Protein AF-F7T648-F1 (afdb_monomer_lite)

Sequence (93 aa):
GRAPATTAGANCRAGPARDPAPAATPGAPKPTLRITEIPAENPLAWLDSLKTELARCASLGFFDRPDCAWAARKQYCGPNRGWGAVKECPPQP

Structure (mmCIF, N/CA/C/O backbone):
data_AF-F7T648-F1
#
_entry.id   AF-F7T648-F1
#
loop_
_atom_site.group_PDB
_atom_site.id
_atom_site.type_symbol
_atom_site.label_atom_id
_atom_site.label_alt_id
_atom_site.label_comp_id
_atom_site.label_asym_id
_atom_site.label_entity_id
_atom_site.label_seq_id
_atom_site.pdbx_PDB_ins_code
_atom_site.Cartn_x
_atom_site.Cartn_y
_atom_site.Cartn_z
_atom_site.occupancy
_atom_site.B_iso_or_equiv
_atom_site.auth_seq_id
_atom_site.auth_comp_id
_atom_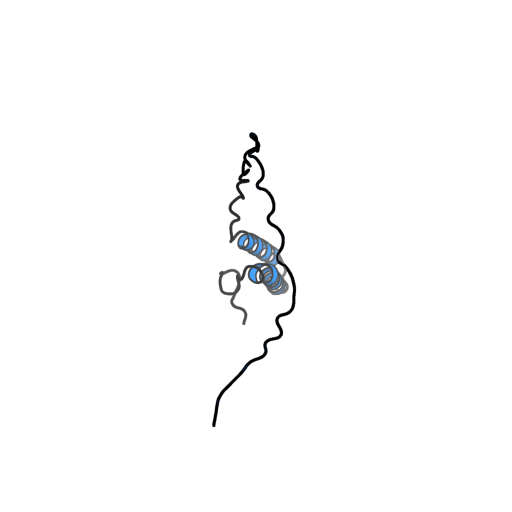site.auth_asym_id
_atom_site.auth_atom_id
_atom_site.pdbx_PDB_model_num
ATOM 1 N N . GLY A 1 1 ? -9.024 -10.795 -80.956 1.00 37.69 1 GLY A N 1
ATOM 2 C CA . GLY A 1 1 ? -7.800 -10.552 -81.742 1.00 37.69 1 GLY A CA 1
ATOM 3 C C . GLY A 1 1 ? -6.815 -9.749 -80.914 1.00 37.69 1 GLY A C 1
ATOM 4 O O . GLY A 1 1 ? -7.269 -8.835 -80.252 1.00 37.69 1 GLY A O 1
ATOM 5 N N . ARG A 1 2 ? -5.527 -10.133 -80.976 1.00 46.56 2 ARG A N 1
ATOM 6 C CA . ARG A 1 2 ? -4.279 -9.416 -80.603 1.00 46.56 2 ARG A CA 1
ATOM 7 C C . ARG A 1 2 ? -4.181 -8.690 -79.239 1.00 46.56 2 ARG A C 1
ATOM 9 O O . ARG A 1 2 ? -4.903 -7.746 -78.965 1.00 46.56 2 ARG A O 1
ATOM 16 N N . ALA A 1 3 ? -3.184 -9.096 -78.450 1.00 45.12 3 ALA A N 1
ATOM 17 C CA . ALA A 1 3 ? -2.583 -8.351 -77.331 1.00 45.12 3 ALA A CA 1
ATOM 18 C C . ALA A 1 3 ? -1.343 -7.543 -77.829 1.00 45.12 3 ALA A C 1
ATOM 20 O O . ALA A 1 3 ? -1.048 -7.616 -79.026 1.00 45.12 3 ALA A O 1
ATOM 21 N N . PRO A 1 4 ? -0.494 -6.950 -76.961 1.00 63.75 4 PRO A N 1
ATOM 22 C CA . PRO A 1 4 ? -0.689 -5.798 -76.055 1.00 63.75 4 PRO A CA 1
ATOM 23 C C . PRO A 1 4 ? 0.423 -4.722 -76.246 1.00 63.75 4 PRO A C 1
ATOM 25 O O . PRO A 1 4 ? 1.410 -4.999 -76.920 1.00 63.75 4 PRO A O 1
ATOM 28 N N . ALA A 1 5 ? 0.345 -3.540 -75.610 1.00 48.12 5 ALA A N 1
ATOM 29 C CA . ALA A 1 5 ? 1.552 -2.777 -75.226 1.00 48.12 5 ALA A CA 1
ATOM 30 C C . ALA A 1 5 ? 1.280 -1.632 -74.230 1.00 48.12 5 ALA A C 1
ATOM 32 O O . ALA A 1 5 ? 0.496 -0.721 -74.470 1.00 48.12 5 ALA A O 1
ATOM 33 N N . THR A 1 6 ? 2.012 -1.716 -73.125 1.00 49.28 6 THR A N 1
ATOM 34 C CA . THR A 1 6 ? 2.330 -0.745 -72.073 1.00 49.28 6 THR A CA 1
ATOM 35 C C . THR A 1 6 ? 2.916 0.582 -72.567 1.00 49.28 6 THR A C 1
ATOM 37 O O . THR A 1 6 ? 3.731 0.605 -73.486 1.00 49.28 6 THR A O 1
ATOM 40 N N . THR A 1 7 ? 2.666 1.670 -71.832 1.00 50.28 7 THR A N 1
ATOM 41 C CA . THR A 1 7 ? 3.626 2.784 -71.737 1.00 50.28 7 THR A CA 1
ATOM 42 C C . THR A 1 7 ? 3.698 3.276 -70.295 1.00 50.28 7 THR A C 1
ATOM 44 O O . THR A 1 7 ? 2.834 4.001 -69.810 1.00 50.28 7 THR A O 1
ATOM 47 N N . ALA A 1 8 ? 4.739 2.818 -69.603 1.00 46.00 8 ALA A N 1
ATOM 48 C CA . ALA A 1 8 ? 5.178 3.334 -68.321 1.00 46.00 8 ALA A CA 1
ATOM 49 C C . ALA A 1 8 ? 5.954 4.639 -68.555 1.00 46.00 8 ALA A C 1
ATOM 51 O O . ALA A 1 8 ? 6.955 4.651 -69.271 1.00 46.00 8 ALA A O 1
ATOM 52 N N . GLY A 1 9 ? 5.493 5.734 -67.951 1.00 46.66 9 GLY A N 1
ATOM 53 C CA . GLY A 1 9 ? 6.256 6.975 -67.847 1.00 46.66 9 GLY A CA 1
ATOM 54 C C . GLY A 1 9 ? 7.341 6.828 -66.783 1.00 46.66 9 GLY A C 1
ATOM 55 O O . GLY A 1 9 ? 7.061 6.933 -65.590 1.00 46.66 9 GLY A O 1
ATOM 56 N N . ALA A 1 10 ? 8.576 6.566 -67.208 1.00 52.94 10 ALA A N 1
ATOM 57 C CA . ALA A 1 10 ? 9.743 6.572 -66.336 1.00 52.94 10 ALA A CA 1
ATOM 58 C C . ALA A 1 10 ? 10.194 8.021 -66.101 1.00 52.94 10 ALA A C 1
ATOM 60 O O . ALA A 1 10 ? 10.761 8.671 -66.978 1.00 52.94 10 ALA A O 1
ATOM 61 N N . ASN A 1 11 ? 9.899 8.523 -64.902 1.00 59.22 11 ASN A N 1
ATOM 62 C CA . ASN A 1 11 ? 10.373 9.805 -64.398 1.00 59.22 11 ASN A CA 1
ATOM 63 C C . ASN A 1 11 ? 11.889 9.773 -64.162 1.00 59.22 11 ASN A C 1
ATOM 65 O O . ASN A 1 11 ? 12.426 8.861 -63.533 1.00 59.22 11 ASN A O 1
ATOM 69 N N . CYS A 1 12 ? 12.559 10.822 -64.623 1.00 50.38 12 CYS A N 1
ATOM 70 C CA . CYS A 1 12 ? 13.957 11.115 -64.353 1.00 50.38 12 CYS A CA 1
ATOM 71 C C . CYS A 1 12 ? 14.217 1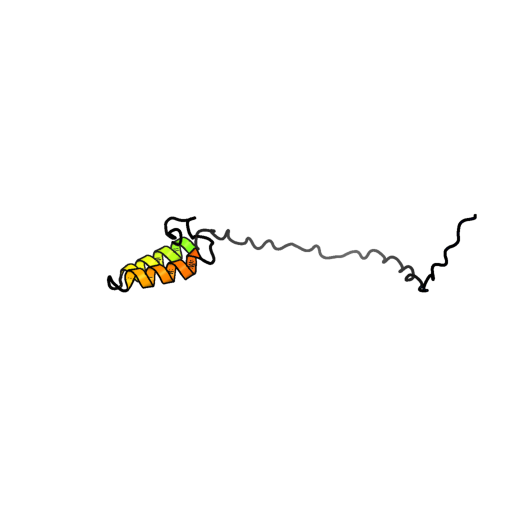1.281 -62.844 1.00 50.38 12 CYS A C 1
ATOM 73 O O . CYS A 1 12 ? 13.562 12.105 -62.205 1.00 50.38 12 CYS A O 1
ATOM 75 N N . ARG A 1 13 ? 15.269 10.645 -62.309 1.00 57.34 13 ARG A N 1
ATOM 76 C CA . ARG A 1 13 ? 16.443 11.372 -61.779 1.00 57.34 13 ARG A CA 1
ATOM 77 C C . ARG A 1 13 ? 17.573 10.441 -61.344 1.00 57.34 13 ARG A C 1
ATOM 79 O O . ARG A 1 13 ? 17.368 9.394 -60.744 1.00 57.34 13 ARG A O 1
ATOM 86 N N . ALA A 1 14 ? 18.762 10.895 -61.719 1.00 52.00 14 ALA A N 1
ATOM 87 C CA . ALA A 1 14 ? 20.074 10.312 -61.528 1.00 52.00 14 ALA A CA 1
ATOM 88 C C . ALA A 1 14 ? 20.374 9.951 -60.066 1.00 52.00 14 ALA A C 1
ATOM 90 O O . ALA A 1 14 ? 20.082 10.726 -59.154 1.00 52.00 14 ALA A O 1
ATOM 91 N N . GLY A 1 15 ? 20.992 8.783 -59.873 1.00 53.56 15 GLY A N 1
ATOM 92 C CA . GLY A 1 15 ? 21.543 8.359 -58.589 1.00 53.56 15 GLY A CA 1
ATOM 93 C C . GLY A 1 15 ? 22.744 9.217 -58.172 1.00 53.56 15 GLY A C 1
ATOM 94 O O . GLY A 1 15 ? 23.413 9.795 -59.035 1.00 53.56 15 GLY A O 1
ATOM 95 N N . PRO A 1 16 ? 23.026 9.325 -56.865 1.00 55.03 16 PRO A N 1
ATOM 96 C CA . PRO A 1 16 ? 24.166 10.087 -56.390 1.00 55.03 16 PRO A CA 1
ATOM 97 C C . PRO A 1 16 ? 25.482 9.404 -56.782 1.00 55.03 16 PRO A C 1
ATOM 99 O O . PRO A 1 16 ? 25.600 8.178 -56.839 1.00 55.03 16 PRO A O 1
ATOM 102 N N . ALA A 1 17 ? 26.449 10.259 -57.102 1.00 56.81 17 ALA A N 1
ATOM 103 C CA . ALA A 1 17 ? 27.813 9.931 -57.462 1.00 56.81 17 ALA A CA 1
ATOM 104 C C . ALA A 1 17 ? 28.535 9.159 -56.345 1.00 56.81 17 ALA A C 1
ATOM 106 O O . ALA A 1 17 ? 28.254 9.336 -55.167 1.00 56.81 17 ALA A O 1
ATOM 107 N N . ARG A 1 18 ? 29.485 8.310 -56.749 1.00 57.53 18 ARG A N 1
ATOM 108 C CA . ARG A 1 18 ? 30.391 7.557 -55.875 1.00 57.53 18 ARG A CA 1
ATOM 109 C C . ARG A 1 18 ? 31.295 8.510 -55.087 1.00 57.53 18 ARG A C 1
ATOM 111 O O . ARG A 1 18 ? 32.125 9.186 -55.692 1.00 57.53 18 ARG A O 1
ATOM 118 N N . ASP A 1 19 ? 31.180 8.505 -53.766 1.00 55.19 19 ASP A N 1
ATOM 119 C CA . ASP A 1 19 ? 32.140 9.141 -52.862 1.00 55.19 19 ASP A CA 1
ATOM 120 C C . ASP A 1 19 ? 33.486 8.377 -52.837 1.00 55.19 19 ASP A C 1
ATOM 122 O O . ASP A 1 19 ? 33.501 7.146 -52.974 1.00 55.19 19 ASP A O 1
ATOM 126 N N . PRO A 1 20 ? 34.635 9.058 -52.658 1.00 54.50 20 PRO A N 1
ATOM 127 C CA . PRO A 1 20 ? 35.929 8.404 -52.494 1.00 54.50 20 PRO A CA 1
ATOM 128 C C . PRO A 1 20 ? 36.100 7.811 -51.085 1.00 54.50 20 PRO A C 1
ATOM 130 O O . PRO A 1 20 ? 35.691 8.396 -50.084 1.00 54.50 20 PRO A O 1
ATOM 133 N N . ALA A 1 21 ? 36.751 6.647 -51.012 1.00 57.75 21 ALA A N 1
ATOM 134 C CA . ALA A 1 21 ? 37.087 5.952 -49.769 1.00 57.75 21 ALA A CA 1
ATOM 135 C C . ALA A 1 21 ? 38.022 6.793 -48.869 1.00 57.75 21 ALA A C 1
ATOM 137 O O . ALA A 1 21 ? 39.019 7.318 -49.375 1.00 57.75 21 ALA A O 1
ATOM 138 N N . PRO A 1 22 ? 37.784 6.891 -47.545 1.00 50.91 22 PRO A N 1
ATOM 139 C CA . PRO A 1 22 ? 38.707 7.579 -46.656 1.00 50.91 22 PRO A CA 1
ATOM 140 C C . PRO A 1 22 ? 39.888 6.679 -46.269 1.00 50.91 22 PRO A C 1
ATOM 142 O O . PRO A 1 22 ? 39.731 5.512 -45.909 1.00 50.91 22 PRO A O 1
ATOM 145 N N . ALA A 1 23 ? 41.084 7.263 -46.332 1.00 56.03 23 ALA A N 1
ATOM 146 C CA . ALA A 1 23 ? 42.337 6.694 -45.858 1.00 56.03 23 ALA A CA 1
ATOM 147 C C . ALA A 1 23 ? 42.308 6.440 -44.338 1.00 56.03 23 ALA A C 1
ATOM 149 O O . ALA A 1 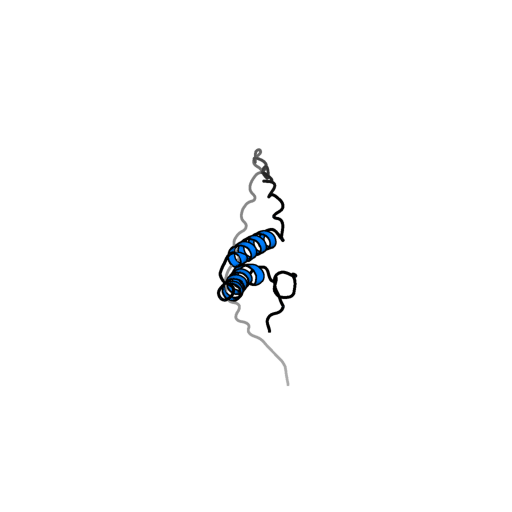23 ? 41.822 7.263 -43.561 1.00 56.03 23 ALA A O 1
ATOM 150 N N . ALA A 1 24 ? 42.860 5.301 -43.916 1.00 51.56 24 ALA A N 1
ATOM 151 C CA . ALA A 1 24 ? 42.937 4.885 -42.520 1.00 51.56 24 ALA A CA 1
ATOM 152 C C . ALA A 1 24 ? 43.817 5.834 -41.686 1.00 51.56 24 ALA A C 1
ATOM 154 O O . ALA A 1 24 ? 45.008 5.990 -41.951 1.00 51.56 24 ALA A O 1
ATOM 155 N N . THR A 1 25 ? 43.235 6.442 -40.650 1.00 57.78 25 THR A N 1
ATOM 156 C CA . THR A 1 25 ? 43.942 7.253 -39.647 1.00 57.78 25 THR A CA 1
ATOM 157 C C . THR A 1 25 ? 44.325 6.369 -38.448 1.00 57.78 25 THR A C 1
ATOM 159 O O . THR A 1 25 ? 43.437 5.758 -37.849 1.00 57.78 25 THR A O 1
ATOM 162 N N . PRO A 1 26 ? 45.607 6.273 -38.049 1.00 56.56 26 PRO A N 1
ATOM 163 C CA . PRO A 1 26 ? 45.993 5.583 -36.820 1.00 56.56 26 PRO A CA 1
ATOM 164 C C . PRO A 1 26 ? 45.709 6.470 -35.601 1.00 56.56 26 PRO A C 1
ATOM 166 O O . PRO A 1 26 ? 46.329 7.518 -35.445 1.00 56.56 26 PRO A O 1
ATOM 169 N N . GLY A 1 27 ? 44.795 6.038 -34.726 1.00 60.59 27 GLY A N 1
ATOM 170 C CA . GLY A 1 27 ? 44.608 6.651 -33.403 1.00 60.59 27 GLY A CA 1
ATOM 171 C C . GLY A 1 27 ? 43.172 7.032 -33.048 1.00 60.59 27 GLY A C 1
ATOM 172 O O . GLY A 1 27 ? 42.923 8.164 -32.650 1.00 60.59 27 GLY A O 1
ATOM 173 N N . ALA A 1 28 ? 42.218 6.106 -33.154 1.00 62.62 28 ALA A N 1
ATOM 174 C CA . ALA A 1 28 ? 40.911 6.296 -32.526 1.00 62.62 28 ALA A CA 1
ATOM 175 C C . ALA A 1 28 ? 40.976 5.842 -31.050 1.00 62.62 28 ALA A C 1
ATOM 177 O O . ALA A 1 28 ? 41.353 4.691 -30.793 1.00 62.62 28 ALA A O 1
ATOM 178 N N . PRO A 1 29 ? 40.622 6.690 -30.064 1.00 64.81 29 PRO A N 1
ATOM 179 C CA . PRO A 1 29 ? 40.511 6.258 -28.676 1.00 64.81 29 PRO A CA 1
ATOM 180 C C . PRO A 1 29 ? 39.371 5.241 -28.549 1.00 64.81 29 PRO A C 1
ATOM 182 O O . PRO A 1 29 ? 38.234 5.499 -28.942 1.00 64.81 29 PRO A O 1
ATOM 185 N N . LYS A 1 30 ? 39.689 4.056 -28.017 1.00 64.19 30 LYS A N 1
ATOM 186 C CA . LYS A 1 30 ? 38.716 2.985 -27.772 1.00 64.19 30 LYS A CA 1
ATOM 187 C C . LYS A 1 30 ? 37.671 3.495 -26.765 1.00 64.19 30 LYS A C 1
ATOM 189 O O . LYS A 1 30 ? 38.071 3.953 -25.693 1.00 64.19 30 LYS A O 1
ATOM 194 N N . PRO A 1 31 ? 36.361 3.410 -27.054 1.00 64.25 31 PRO A N 1
ATOM 195 C CA . PRO A 1 31 ? 35.340 3.762 -26.079 1.00 64.25 31 PRO A CA 1
ATOM 196 C C . PRO A 1 31 ? 35.401 2.770 -24.909 1.00 64.25 31 PRO A C 1
ATOM 198 O O . PRO A 1 31 ? 34.970 1.624 -25.019 1.00 64.25 31 PRO A O 1
ATOM 201 N N . THR A 1 32 ? 35.968 3.202 -23.781 1.00 65.88 32 THR A N 1
ATOM 202 C CA . THR A 1 32 ? 35.838 2.499 -22.501 1.00 65.88 32 THR A CA 1
ATOM 203 C C . THR A 1 32 ? 34.407 2.699 -22.032 1.00 65.88 32 THR A C 1
ATOM 205 O O . THR A 1 32 ? 34.066 3.735 -21.459 1.00 65.88 32 THR A O 1
ATOM 208 N N . LEU A 1 33 ? 33.565 1.708 -22.319 1.00 69.81 33 LEU A N 1
ATOM 209 C CA . LEU A 1 33 ? 32.243 1.552 -21.733 1.00 69.81 33 LEU A CA 1
ATOM 210 C C . LEU A 1 33 ? 32.413 1.540 -20.205 1.00 69.81 33 LEU A C 1
ATOM 212 O O . LEU A 1 33 ? 32.824 0.539 -19.619 1.00 69.81 33 LEU A O 1
ATOM 216 N N . ARG A 1 34 ? 32.169 2.681 -19.556 1.00 66.38 34 ARG A N 1
ATOM 217 C CA . ARG A 1 34 ? 32.066 2.765 -18.099 1.00 66.38 34 ARG A CA 1
ATOM 218 C C . ARG A 1 34 ? 30.748 2.095 -17.740 1.00 66.38 34 ARG A C 1
ATOM 220 O O . ARG A 1 34 ? 29.697 2.720 -17.828 1.00 66.38 34 ARG A O 1
ATOM 227 N N . ILE A 1 35 ? 30.808 0.806 -17.419 1.00 63.62 35 ILE A N 1
ATOM 228 C CA . ILE A 1 35 ? 29.669 0.101 -16.848 1.00 63.62 35 ILE A CA 1
ATOM 229 C C . ILE A 1 35 ? 29.447 0.715 -15.458 1.00 63.62 35 ILE A C 1
ATOM 231 O O . ILE A 1 35 ? 30.192 0.475 -14.512 1.00 63.62 35 ILE A O 1
ATOM 235 N N . THR A 1 36 ? 28.503 1.643 -15.359 1.00 64.94 36 THR A N 1
ATOM 236 C CA . THR A 1 36 ? 27.956 2.025 -14.062 1.00 64.94 36 THR A CA 1
ATOM 237 C C . THR A 1 36 ? 27.050 0.871 -13.675 1.00 64.94 36 THR A C 1
ATOM 239 O O . THR A 1 36 ? 26.012 0.670 -14.300 1.00 64.94 36 THR A O 1
ATOM 242 N N . GLU A 1 37 ? 27.502 0.055 -12.725 1.00 63.31 37 GLU A N 1
ATOM 243 C CA . GLU A 1 37 ? 26.700 -0.991 -12.096 1.00 63.31 37 GLU A CA 1
ATOM 244 C C . GLU A 1 37 ? 25.423 -0.336 -11.558 1.00 63.31 37 GLU A C 1
ATOM 246 O O . GLU A 1 37 ? 25.462 0.429 -10.594 1.00 63.31 37 GLU A O 1
ATOM 251 N N . ILE A 1 38 ? 24.304 -0.540 -12.256 1.00 62.62 38 ILE A N 1
ATOM 252 C CA . ILE A 1 38 ? 23.002 -0.081 -11.787 1.00 62.62 38 ILE A CA 1
ATOM 253 C C . ILE A 1 38 ? 22.643 -1.018 -10.631 1.00 62.62 38 ILE A C 1
ATOM 255 O O . ILE A 1 38 ? 22.546 -2.227 -10.870 1.00 62.62 38 ILE A O 1
ATOM 259 N N . PRO A 1 39 ? 22.500 -0.521 -9.387 1.00 61.16 39 PRO A N 1
ATOM 260 C CA . PRO A 1 39 ? 22.107 -1.369 -8.273 1.00 61.16 39 PRO A CA 1
ATOM 261 C C . PRO A 1 39 ? 20.800 -2.059 -8.648 1.00 61.16 39 PRO A C 1
ATOM 263 O O . PRO A 1 39 ? 19.872 -1.398 -9.107 1.00 61.16 39 PRO A O 1
ATOM 266 N N . ALA A 1 40 ? 20.758 -3.385 -8.506 1.00 62.72 40 ALA A N 1
ATOM 267 C CA . ALA A 1 40 ? 19.587 -4.179 -8.842 1.00 62.72 40 ALA A CA 1
ATOM 268 C C . ALA A 1 40 ? 18.377 -3.641 -8.067 1.00 62.72 40 ALA A C 1
ATOM 270 O O . ALA A 1 40 ? 18.244 -3.846 -6.859 1.00 62.72 40 ALA A O 1
ATOM 271 N N . GLU A 1 41 ? 17.527 -2.890 -8.760 1.00 67.69 41 GLU A N 1
ATOM 272 C CA . GLU A 1 41 ? 16.341 -2.281 -8.186 1.00 67.69 41 GLU A CA 1
ATOM 273 C C . GLU A 1 41 ? 15.414 -3.417 -7.761 1.00 67.69 41 GLU A C 1
ATOM 275 O O . GLU A 1 41 ? 14.952 -4.202 -8.590 1.00 67.69 41 GLU A O 1
ATOM 280 N N . ASN A 1 42 ? 15.179 -3.559 -6.454 1.00 76.88 42 ASN A N 1
ATOM 281 C CA . ASN A 1 42 ? 14.298 -4.604 -5.955 1.00 76.88 42 ASN A CA 1
ATOM 282 C C . ASN A 1 42 ? 12.882 -4.354 -6.497 1.00 76.88 42 ASN A C 1
ATOM 284 O O . ASN A 1 42 ? 12.247 -3.376 -6.087 1.00 76.88 42 ASN A O 1
ATOM 288 N N . PRO A 1 43 ? 12.324 -5.250 -7.332 1.00 75.56 43 PRO A N 1
ATOM 289 C CA . PRO A 1 43 ? 11.024 -5.039 -7.970 1.00 75.56 43 PRO A CA 1
ATOM 290 C C . PRO A 1 43 ? 9.852 -5.056 -6.975 1.00 75.56 43 PRO A C 1
ATOM 292 O O . PRO A 1 43 ? 8.710 -4.852 -7.370 1.00 75.56 43 PRO A O 1
ATOM 295 N N . LEU A 1 44 ? 10.122 -5.301 -5.687 1.00 83.19 44 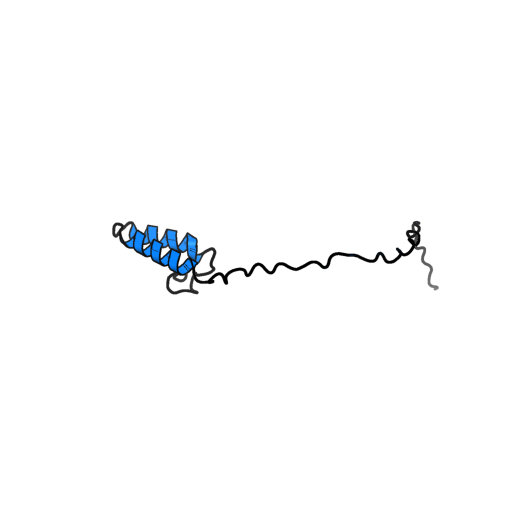LEU A N 1
ATOM 296 C CA . LEU A 1 44 ? 9.161 -5.298 -4.583 1.00 83.19 44 LEU A CA 1
ATOM 297 C C . LEU A 1 44 ? 9.433 -4.183 -3.556 1.00 83.19 44 LEU A C 1
ATOM 299 O O . LEU A 1 44 ? 8.800 -4.160 -2.505 1.00 83.19 44 LEU A O 1
ATOM 303 N N . ALA A 1 45 ? 10.336 -3.235 -3.826 1.00 89.06 45 ALA A N 1
ATOM 304 C CA . ALA A 1 45 ? 10.582 -2.110 -2.913 1.00 89.06 45 ALA A CA 1
ATOM 305 C C . ALA A 1 45 ? 9.318 -1.254 -2.684 1.00 89.06 45 ALA A C 1
ATOM 307 O O . ALA A 1 45 ? 9.066 -0.765 -1.583 1.00 89.06 45 ALA A O 1
ATOM 308 N N . TRP A 1 46 ? 8.461 -1.142 -3.703 1.00 91.31 46 TRP A N 1
ATOM 309 C CA . TRP A 1 46 ? 7.174 -0.448 -3.611 1.00 91.31 46 TRP A CA 1
ATOM 310 C C . TRP A 1 46 ? 6.198 -1.107 -2.623 1.00 91.31 46 TRP A C 1
ATOM 312 O O . TRP A 1 46 ? 5.355 -0.423 -2.046 1.00 91.31 46 TRP A O 1
ATOM 322 N N . LEU A 1 47 ? 6.305 -2.423 -2.405 1.00 92.44 47 LEU A N 1
ATOM 323 C CA . LEU A 1 47 ? 5.459 -3.159 -1.461 1.00 92.44 47 LEU A CA 1
ATOM 324 C C . LEU A 1 47 ? 5.779 -2.777 -0.015 1.00 92.44 47 LEU A C 1
ATOM 326 O O . LEU A 1 47 ? 4.873 -2.679 0.809 1.00 92.44 47 LEU A O 1
ATOM 330 N N . ASP A 1 48 ? 7.054 -2.540 0.287 1.00 93.19 48 ASP A N 1
ATOM 331 C CA . ASP A 1 48 ? 7.482 -2.073 1.605 1.00 93.19 48 ASP A CA 1
ATOM 332 C C . ASP A 1 48 ? 6.978 -0.648 1.884 1.00 93.19 48 ASP A C 1
ATOM 334 O O . ASP A 1 48 ? 6.413 -0.368 2.945 1.00 93.19 48 ASP A O 1
ATOM 338 N N . SER A 1 49 ? 7.045 0.220 0.868 1.00 93.31 49 SER A N 1
ATOM 339 C CA . SER A 1 49 ? 6.445 1.560 0.930 1.00 93.31 49 SER A CA 1
ATOM 340 C C . SER A 1 49 ? 4.930 1.493 1.164 1.00 93.31 49 SER A C 1
ATOM 342 O O . SER A 1 49 ? 4.413 2.166 2.053 1.00 93.31 49 SER A O 1
ATOM 344 N N . LEU A 1 50 ? 4.218 0.617 0.442 1.00 94.56 50 LEU A N 1
ATOM 345 C CA . LEU A 1 50 ? 2.786 0.385 0.650 1.00 94.56 50 LEU A CA 1
ATOM 346 C C . LEU A 1 50 ? 2.487 -0.081 2.081 1.00 94.56 50 LEU A C 1
ATOM 348 O O . LEU A 1 50 ? 1.559 0.425 2.706 1.00 94.56 50 LEU A O 1
ATOM 352 N N . LYS A 1 51 ? 3.265 -1.024 2.622 1.00 93.94 51 LYS A N 1
ATOM 353 C CA . LYS A 1 51 ? 3.097 -1.512 4.000 1.00 93.94 51 LYS A CA 1
ATOM 354 C C . LYS A 1 51 ? 3.308 -0.410 5.029 1.00 93.94 51 LYS A C 1
ATOM 356 O O . LYS A 1 51 ? 2.529 -0.317 5.976 1.00 93.94 51 LYS A O 1
ATOM 361 N N . THR A 1 52 ? 4.315 0.430 4.824 1.00 95.12 52 THR A N 1
ATOM 362 C CA . THR A 1 52 ? 4.585 1.587 5.683 1.00 95.12 52 THR A CA 1
ATOM 363 C C . THR A 1 52 ? 3.415 2.572 5.669 1.00 95.12 52 THR A C 1
ATOM 365 O O . THR A 1 52 ? 2.954 2.995 6.730 1.00 95.12 52 THR A O 1
ATOM 368 N N . GLU A 1 53 ? 2.856 2.876 4.495 1.00 94.44 53 GLU A N 1
ATOM 369 C CA . GLU A 1 53 ? 1.679 3.748 4.401 1.00 94.44 53 GLU A CA 1
ATOM 370 C C . GLU A 1 53 ? 0.434 3.106 5.022 1.00 94.44 53 GLU A C 1
ATOM 372 O O . GLU A 1 53 ? -0.296 3.769 5.755 1.00 94.44 53 GLU A O 1
ATOM 377 N N . LEU A 1 54 ? 0.218 1.800 4.836 1.00 93.69 54 LEU A N 1
ATOM 378 C CA . LEU A 1 54 ? -0.866 1.080 5.511 1.00 93.69 54 LEU A CA 1
ATOM 379 C C . LEU A 1 54 ? -0.707 1.105 7.038 1.00 93.69 54 LEU A C 1
ATOM 381 O O . LEU A 1 54 ? -1.705 1.247 7.744 1.00 93.69 54 LEU A O 1
ATOM 385 N N . ALA A 1 55 ? 0.524 1.014 7.551 1.00 95.12 55 ALA A N 1
ATOM 386 C CA . ALA A 1 55 ? 0.821 1.146 8.976 1.00 95.12 55 ALA A CA 1
ATOM 387 C C . ALA A 1 55 ? 0.540 2.570 9.490 1.00 95.12 55 ALA A C 1
ATOM 389 O O . ALA A 1 55 ? -0.034 2.728 10.566 1.00 95.12 55 ALA A O 1
ATOM 390 N N . ARG A 1 56 ? 0.850 3.607 8.701 1.00 94.50 56 ARG A N 1
ATOM 391 C CA . ARG A 1 56 ? 0.475 4.995 9.017 1.00 94.50 56 ARG A CA 1
ATOM 392 C C . ARG A 1 56 ? -1.039 5.178 9.028 1.00 94.50 56 ARG A C 1
ATOM 394 O O . ARG A 1 56 ? -1.574 5.702 10.002 1.00 94.50 56 ARG A O 1
ATOM 401 N N . CYS A 1 57 ? -1.732 4.704 7.991 1.00 95.00 57 CYS A N 1
ATOM 402 C CA . CYS A 1 57 ? -3.194 4.694 7.942 1.00 95.00 57 CYS A CA 1
ATOM 403 C C . CYS A 1 57 ? -3.770 3.954 9.145 1.00 95.00 57 CYS A C 1
ATOM 405 O O . CYS A 1 57 ? -4.849 4.279 9.626 1.00 95.00 57 CYS A O 1
ATOM 407 N N . ALA A 1 58 ? -3.041 2.962 9.653 1.00 92.81 58 ALA A N 1
ATOM 408 C CA . ALA A 1 58 ? -3.446 2.194 10.801 1.00 92.81 58 ALA A CA 1
ATOM 409 C C . ALA A 1 58 ? -3.379 2.910 12.147 1.00 92.81 58 ALA A C 1
ATOM 411 O O . ALA A 1 58 ? -4.026 2.426 13.078 1.00 92.81 58 ALA A O 1
ATOM 412 N N . SER A 1 59 ? -2.686 4.040 12.218 1.00 94.25 59 SER A N 1
ATOM 413 C CA . SER A 1 59 ? -2.711 4.951 13.361 1.00 94.25 59 SER A CA 1
ATOM 414 C C . SER A 1 59 ? -3.874 5.951 13.298 1.00 94.25 59 SER A C 1
ATOM 416 O O . SER A 1 59 ? -4.074 6.698 14.253 1.00 94.25 59 SER A O 1
ATOM 418 N N . LEU A 1 60 ? -4.629 5.988 12.192 1.00 92.94 60 LEU A N 1
ATOM 419 C CA . LEU A 1 60 ? -5.813 6.837 12.043 1.00 92.94 60 LEU A CA 1
ATOM 420 C C . LEU A 1 60 ? -7.052 6.209 12.693 1.00 92.94 60 LEU A C 1
ATOM 422 O O . LEU A 1 60 ? -7.071 5.034 13.072 1.00 92.94 60 LEU A O 1
ATOM 426 N N . GLY A 1 61 ? -8.115 7.012 12.787 1.00 92.00 61 GLY A N 1
ATOM 427 C CA . GLY A 1 61 ? -9.423 6.564 13.248 1.00 92.00 61 GLY A CA 1
ATOM 428 C C . GLY A 1 61 ? -9.981 5.419 12.399 1.00 92.00 61 GLY A C 1
ATOM 429 O O . GLY A 1 61 ? -9.666 5.274 11.219 1.00 92.00 61 GLY A O 1
ATOM 430 N N . PHE A 1 62 ? -10.846 4.601 13.001 1.00 89.19 62 PHE A N 1
ATOM 431 C CA . PHE A 1 62 ? -11.435 3.424 12.351 1.00 89.19 62 PHE A CA 1
ATOM 432 C C . PHE A 1 62 ? -12.141 3.748 11.023 1.00 89.19 62 PHE A C 1
ATOM 434 O O . PHE A 1 62 ? -12.073 2.950 10.093 1.00 89.19 62 PHE A O 1
ATOM 441 N N . PHE A 1 63 ? -12.778 4.918 10.930 1.00 91.06 63 PHE A N 1
ATOM 442 C CA . PHE A 1 63 ? -13.489 5.369 9.731 1.00 91.06 63 PHE A CA 1
ATOM 443 C C . PHE A 1 63 ? -12.551 5.888 8.632 1.00 91.06 63 PHE A C 1
ATOM 445 O O . PHE A 1 63 ? -12.817 5.657 7.457 1.00 91.06 63 PHE A O 1
ATOM 452 N N . ASP A 1 64 ? -11.432 6.514 9.000 1.00 92.81 64 ASP A N 1
ATOM 453 C CA . ASP A 1 64 ? -10.415 7.003 8.060 1.00 92.81 64 ASP A CA 1
ATOM 454 C C . ASP A 1 64 ? -9.518 5.880 7.531 1.00 92.81 64 ASP A C 1
ATOM 456 O O . ASP A 1 64 ? -9.069 5.910 6.385 1.00 92.81 64 ASP A O 1
ATOM 460 N N . ARG A 1 65 ? -9.267 4.856 8.359 1.00 93.38 65 ARG A N 1
ATOM 461 C CA . ARG A 1 65 ? -8.433 3.693 8.024 1.00 93.38 65 ARG A CA 1
ATOM 462 C C . ARG A 1 65 ? -8.746 3.089 6.644 1.00 93.38 65 ARG A C 1
ATOM 464 O O . ARG A 1 65 ? -7.799 2.908 5.878 1.00 93.38 65 ARG A O 1
ATOM 471 N N . PRO A 1 66 ? -10.006 2.737 6.303 1.00 92.12 66 PRO A N 1
ATOM 472 C CA . PRO A 1 66 ? -10.328 2.133 5.012 1.00 92.12 66 PRO A CA 1
ATOM 473 C C . PRO A 1 66 ? -10.112 3.084 3.830 1.00 92.12 66 PRO A C 1
ATOM 475 O O . PRO A 1 66 ? -9.594 2.634 2.808 1.00 92.12 66 PRO A O 1
ATOM 478 N N . ASP A 1 67 ? -10.443 4.372 3.963 1.00 93.75 67 ASP A N 1
ATOM 479 C CA . ASP A 1 67 ? -10.225 5.357 2.896 1.00 93.75 67 ASP A CA 1
ATOM 480 C C . ASP A 1 67 ? -8.726 5.589 2.652 1.00 93.75 67 ASP A C 1
ATOM 482 O O . ASP A 1 67 ? -8.242 5.428 1.529 1.00 93.75 67 ASP A O 1
ATOM 486 N N . CYS A 1 68 ? -7.962 5.818 3.724 1.00 95.00 68 CYS A N 1
ATOM 487 C CA . CYS A 1 68 ? -6.511 5.983 3.666 1.00 95.00 68 CYS A CA 1
ATOM 488 C C . CYS A 1 68 ? -5.825 4.744 3.074 1.00 95.00 68 CYS A C 1
ATOM 490 O O . CYS A 1 68 ? -5.009 4.849 2.153 1.00 95.00 68 CYS A O 1
ATOM 492 N N . ALA A 1 69 ? -6.194 3.546 3.543 1.00 93.56 69 ALA A N 1
ATOM 493 C CA . ALA A 1 69 ? -5.636 2.301 3.025 1.00 93.56 69 ALA A CA 1
ATOM 494 C C . ALA A 1 69 ? -5.965 2.099 1.540 1.00 93.56 69 ALA A C 1
ATOM 496 O O . ALA A 1 69 ? -5.135 1.600 0.776 1.00 93.56 69 ALA A O 1
ATOM 497 N N . TRP A 1 70 ? -7.165 2.490 1.110 1.00 92.12 70 TRP A N 1
ATOM 498 C CA . TRP A 1 70 ? -7.565 2.430 -0.290 1.00 92.12 70 TRP A CA 1
ATOM 499 C C . TRP A 1 70 ? -6.805 3.437 -1.158 1.00 92.12 70 TRP A C 1
ATOM 501 O O . TRP A 1 70 ? -6.364 3.092 -2.257 1.00 92.12 70 TRP A O 1
ATOM 511 N N . ALA A 1 71 ? -6.601 4.660 -0.670 1.00 94.56 71 ALA A N 1
ATOM 512 C CA . ALA A 1 71 ? -5.796 5.675 -1.342 1.00 94.56 71 ALA A CA 1
ATOM 513 C C . ALA A 1 71 ? -4.343 5.212 -1.530 1.00 94.56 71 ALA A C 1
ATOM 515 O O . ALA A 1 71 ? -3.833 5.260 -2.652 1.00 94.56 71 ALA A O 1
ATOM 516 N N . ALA A 1 72 ? -3.717 4.672 -0.478 1.00 94.94 72 ALA A N 1
ATOM 517 C CA . ALA A 1 72 ? -2.374 4.100 -0.554 1.00 94.94 72 ALA A CA 1
ATOM 518 C C . ALA A 1 72 ? -2.319 2.953 -1.577 1.00 94.94 72 ALA A C 1
ATOM 520 O O . ALA A 1 72 ? -1.490 2.954 -2.484 1.00 94.94 72 ALA A O 1
ATOM 521 N N . ARG A 1 73 ? -3.261 2.007 -1.524 1.00 94.00 73 ARG A N 1
ATOM 522 C CA . ARG A 1 73 ? -3.317 0.915 -2.509 1.00 94.00 73 ARG A CA 1
ATOM 523 C C . ARG A 1 73 ? -3.468 1.425 -3.942 1.00 94.00 73 ARG A C 1
ATOM 525 O O . ARG A 1 73 ? -2.774 0.927 -4.815 1.00 94.00 73 ARG A O 1
ATOM 532 N N . LYS A 1 74 ? -4.282 2.449 -4.210 1.00 93.12 74 LYS A N 1
ATOM 533 C CA . LYS A 1 74 ? -4.369 3.056 -5.555 1.00 93.12 74 LYS A CA 1
ATOM 534 C C . LYS A 1 74 ? -3.027 3.619 -6.033 1.00 93.12 74 LYS A C 1
ATOM 536 O O . LYS A 1 74 ? -2.670 3.390 -7.187 1.00 93.12 74 LYS A O 1
ATOM 541 N N . GLN A 1 75 ? -2.281 4.281 -5.148 1.00 93.88 75 GLN A N 1
ATOM 542 C CA . GLN A 1 75 ? -0.962 4.851 -5.448 1.00 93.88 75 GLN A CA 1
ATOM 543 C C . GLN A 1 75 ? 0.090 3.781 -5.768 1.00 93.88 75 GLN A C 1
ATOM 545 O O . GLN A 1 75 ? 0.903 3.981 -6.662 1.00 93.88 75 GLN A O 1
ATOM 550 N N . TYR A 1 76 ? 0.074 2.637 -5.074 1.00 93.62 76 TYR A N 1
ATOM 551 C CA . TYR A 1 76 ? 1.101 1.602 -5.247 1.00 93.62 76 TYR A CA 1
ATOM 552 C C . TYR A 1 76 ? 0.645 0.440 -6.140 1.00 93.62 76 TYR A C 1
ATOM 554 O O . TYR A 1 76 ? 1.332 0.084 -7.092 1.00 93.62 76 TYR A O 1
ATOM 562 N N . CYS A 1 77 ? -0.523 -0.147 -5.896 1.00 93.31 77 CYS A N 1
ATOM 563 C CA . CYS A 1 77 ? -1.016 -1.314 -6.632 1.00 93.31 77 CYS A CA 1
ATOM 564 C C . CYS A 1 77 ? -1.327 -1.005 -8.104 1.00 93.31 77 CYS A C 1
ATOM 566 O O . CYS A 1 77 ? -1.106 -1.859 -8.957 1.00 93.31 77 CYS A O 1
ATOM 568 N N . GLY A 1 78 ? -1.820 0.200 -8.414 1.00 90.31 78 GLY A N 1
ATOM 569 C CA . GLY A 1 78 ? -2.129 0.626 -9.784 1.00 90.31 78 GLY A CA 1
ATOM 570 C C . GLY A 1 78 ? -0.908 0.610 -10.712 1.00 90.31 78 GLY A C 1
ATOM 571 O O . GLY A 1 78 ? -0.877 -0.191 -11.650 1.00 90.31 78 GLY A O 1
ATOM 572 N N . PRO A 1 79 ? 0.116 1.445 -10.457 1.00 90.44 79 PRO A N 1
ATOM 573 C CA . PRO A 1 79 ? 1.293 1.521 -11.323 1.00 90.44 79 PRO A CA 1
ATOM 574 C C . PRO A 1 79 ? 2.142 0.246 -11.298 1.00 90.44 79 PRO A C 1
ATOM 576 O O . PRO A 1 79 ? 2.724 -0.112 -12.317 1.00 90.44 79 PRO A O 1
ATOM 579 N N . ASN A 1 80 ? 2.167 -0.481 -10.176 1.00 91.19 80 ASN A N 1
ATOM 580 C CA . ASN A 1 80 ? 2.964 -1.704 -10.044 1.00 91.19 80 ASN A CA 1
ATOM 581 C C . ASN A 1 80 ? 2.215 -2.980 -10.471 1.00 91.19 80 ASN A C 1
ATOM 583 O O . ASN A 1 80 ? 2.710 -4.079 -10.231 1.00 91.19 80 ASN A O 1
ATOM 587 N N . ARG A 1 81 ? 1.022 -2.860 -11.083 1.00 90.06 81 ARG A N 1
ATOM 588 C CA . ARG A 1 81 ? 0.166 -4.002 -11.477 1.00 90.06 81 ARG A CA 1
ATOM 589 C C . ARG A 1 81 ? -0.047 -5.009 -10.335 1.00 90.06 81 ARG A C 1
ATOM 591 O O . ARG A 1 81 ? -0.094 -6.217 -10.545 1.00 90.06 81 ARG A O 1
ATOM 598 N N . GLY A 1 82 ? -0.160 -4.495 -9.113 1.00 91.94 82 GLY A N 1
ATOM 599 C CA . GLY A 1 82 ? -0.243 -5.284 -7.888 1.00 91.94 82 GLY A CA 1
ATOM 600 C C . GLY A 1 82 ? -1.635 -5.844 -7.602 1.00 91.94 82 GLY A C 1
ATOM 601 O O . GLY A 1 82 ? -1.750 -6.809 -6.851 1.00 91.94 82 GLY A O 1
ATOM 602 N N . TRP A 1 83 ? -2.692 -5.263 -8.176 1.00 93.06 83 TRP A N 1
ATOM 603 C CA . TRP A 1 83 ? -4.080 -5.672 -7.929 1.00 93.06 83 TRP A CA 1
ATOM 604 C C . TRP A 1 83 ? -4.305 -7.158 -8.222 1.00 93.06 83 TRP A C 1
ATOM 606 O O . TRP A 1 83 ? -4.134 -7.604 -9.353 1.00 93.06 83 TRP A O 1
ATOM 616 N N . GLY A 1 84 ? -4.657 -7.932 -7.192 1.00 91.38 84 GLY A N 1
ATOM 617 C CA . GLY A 1 84 ? -4.836 -9.385 -7.290 1.00 91.38 84 GLY A CA 1
ATOM 618 C C . GLY A 1 84 ? -3.540 -10.190 -7.473 1.00 91.38 84 GLY A C 1
ATOM 619 O O . GLY A 1 84 ? -3.580 -11.413 -7.381 1.00 91.38 84 GLY A O 1
ATOM 620 N N . ALA A 1 85 ? -2.397 -9.534 -7.691 1.00 90.50 85 ALA A N 1
ATOM 621 C CA . ALA A 1 85 ? -1.091 -10.176 -7.826 1.00 90.50 85 ALA A CA 1
ATOM 622 C C . ALA A 1 85 ? -0.369 -10.322 -6.477 1.00 90.50 85 ALA A 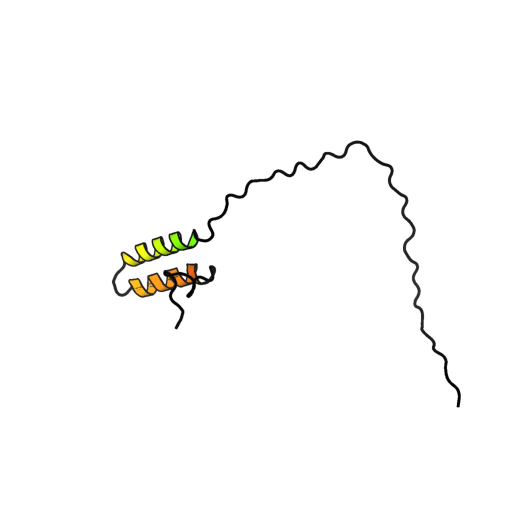C 1
ATOM 624 O O . ALA A 1 85 ? 0.383 -11.274 -6.274 1.00 90.50 85 ALA A O 1
ATOM 625 N N . VAL A 1 86 ? -0.592 -9.388 -5.545 1.00 89.44 86 VAL A N 1
ATOM 626 C CA . VAL A 1 86 ? 0.067 -9.367 -4.230 1.00 89.44 86 VAL A CA 1
ATOM 627 C C . VAL A 1 86 ? -0.954 -9.274 -3.097 1.00 89.44 86 VAL A C 1
ATOM 629 O O . VAL A 1 86 ? -2.015 -8.677 -3.254 1.00 89.44 86 VAL A O 1
ATOM 632 N N . LYS A 1 87 ? -0.621 -9.827 -1.922 1.00 88.31 87 LYS A N 1
ATOM 633 C CA . LYS A 1 87 ? -1.521 -9.887 -0.749 1.00 88.31 87 LYS A CA 1
ATOM 634 C C . LYS A 1 87 ? -2.027 -8.517 -0.295 1.00 88.31 87 LYS A C 1
ATOM 636 O O . LYS A 1 87 ? -3.173 -8.387 0.127 1.00 88.31 87 LYS A O 1
ATOM 641 N N . GLU A 1 88 ? -1.188 -7.496 -0.421 1.00 89.12 88 GLU A N 1
ATOM 642 C CA . GLU A 1 88 ? -1.495 -6.144 0.049 1.00 89.12 88 GLU A CA 1
ATOM 643 C C . GLU A 1 88 ? -2.504 -5.417 -0.862 1.00 89.12 88 GLU A C 1
ATOM 645 O O . GLU A 1 88 ? -3.119 -4.429 -0.444 1.00 89.12 88 GLU A O 1
ATOM 650 N N . CYS A 1 89 ? -2.705 -5.931 -2.079 1.00 92.25 89 CYS A N 1
ATOM 651 C CA . CYS A 1 89 ? -3.547 -5.377 -3.128 1.00 92.25 89 CYS A CA 1
ATOM 652 C C . CYS A 1 89 ? -4.688 -6.363 -3.456 1.00 92.25 89 CYS A C 1
ATOM 654 O O . CYS A 1 89 ? -4.510 -7.251 -4.294 1.00 92.25 89 CYS A O 1
ATOM 656 N N . PRO A 1 90 ? -5.869 -6.232 -2.826 1.00 89.19 90 PRO A N 1
ATOM 657 C CA . PRO A 1 90 ? -6.998 -7.118 -3.108 1.00 89.19 90 PRO A CA 1
ATOM 658 C C . PRO A 1 90 ? -7.452 -6.999 -4.574 1.00 89.19 90 PRO A C 1
ATOM 660 O O . PRO A 1 90 ? -7.267 -5.940 -5.176 1.00 89.19 90 PRO A O 1
ATOM 663 N N . PRO A 1 91 ? -8.055 -8.042 -5.170 1.00 85.94 91 PRO A N 1
ATOM 664 C CA . PRO A 1 91 ? -8.701 -7.902 -6.471 1.00 85.94 91 PRO A CA 1
ATOM 665 C C . PRO A 1 91 ? -9.785 -6.822 -6.377 1.00 85.94 91 PRO A C 1
ATOM 667 O O . PRO A 1 91 ? -10.561 -6.798 -5.419 1.00 85.94 91 PRO A O 1
ATOM 670 N N . GLN A 1 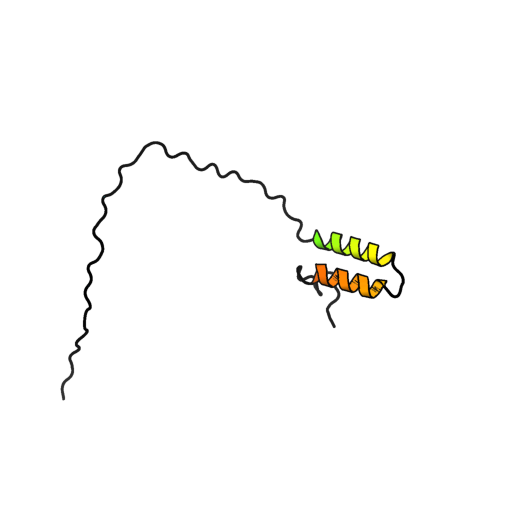92 ? -9.791 -5.894 -7.337 1.00 72.50 92 GLN A N 1
ATOM 671 C CA . GLN A 1 92 ? -10.847 -4.889 -7.417 1.00 72.50 92 GLN A CA 1
ATOM 672 C C . GLN A 1 92 ? -12.201 -5.593 -7.624 1.00 72.50 92 GLN A C 1
ATOM 674 O O . GLN A 1 92 ? -12.252 -6.526 -8.430 1.00 72.50 92 GLN A O 1
ATOM 679 N N . PRO A 1 93 ? -13.249 -5.194 -6.880 1.00 63.28 93 PRO A N 1
ATOM 680 C CA . PRO A 1 93 ? -14.603 -5.695 -7.090 1.00 63.28 93 PRO A CA 1
ATOM 681 C C . PRO A 1 93 ? -15.197 -5.217 -8.420 1.00 63.28 93 PRO A C 1
ATOM 683 O O . PRO A 1 93 ? -14.746 -4.162 -8.931 1.00 63.28 93 PRO A O 1
#

pLDDT: mean 75.76, std 17.99, range [37.69, 95.12]

Organism: NCBI:txid1003200

Foldseek 3Di:
DDDDDDDDDDDDDDDDDDDDDDDDDPDDPDPPPPPPPDPPDDLCPLVVVLVVQLVVLVVDDPVSSVVSNVVSLCVRCVVSVNAVVDPSHDHDD

Radius of gyration: 32.98 Å; chains: 1; bounding box: 61×22×95 Å

Secondary structure (DSSP, 8-state):
-------------PPPPPPPPPPPPS-PPP------------TTHHHHHHHHHHHHHTTS-TTHHHHHHHHHHHHHHTTTT-TTTSTTSPPP-